Protein AF-A0A9W7ZCJ8-F1 (afdb_monomer_lite)

Foldseek 3Di:
DDDPDDVVVVVVVPPPDPDPPDDDDDQDDPPDDAFPDPLAPPDLLVCLQPPVLLSLVSLVCVVCVPPDPADNVVSVVQDDDCCDCPGRNVVSNVVLLVVLLVVCVVPDDPVVSCVQQPPDPSSNSRSSSSVSSVVRRVVRD

Secondary structure (DSSP, 8-state):
-PPPP-HHHHHHHHS--S-TT-----SS-TT------TTS-S-HHHHHHH-HHHHHHHHHHHH-TTT-S--HHHHHT--S-TT-TTSHHHHHHHHHHHHHHHHHHHHS-HHHHHHHHTS-HHHHHHHHHHHHHHHHHTTT-

Radius of gyration: 17.78 Å; chains: 1; bounding box: 38×46×53 Å

Sequence (141 aa):
MSLPINPELIKLAIQPSAYHEDIHFAACQQSQMLPTNPELPADLFTACLTTPVKAAVRSWVHRNPHVSKVTLDMCDKIPGNLHERNTPLGELNWIVTTICDTIAWCLLPRELFCKLFRQDAMVATLYRNYLLADRVMRHYG

pLDDT: mean 86.49, std 12.82, range [40.69, 97.81]

Structure (mmCIF, N/CA/C/O backbone):
data_AF-A0A9W7ZCJ8-F1
#
_entry.id   AF-A0A9W7ZCJ8-F1
#
loop_
_atom_site.group_PDB
_atom_site.id
_atom_site.type_symbol
_atom_site.label_atom_id
_atom_site.label_alt_id
_atom_site.label_comp_id
_atom_site.label_asym_id
_atom_site.label_entity_id
_atom_site.label_seq_id
_atom_site.pdbx_PDB_ins_code
_atom_site.Cartn_x
_atom_site.Cartn_y
_atom_site.Cartn_z
_atom_site.occupancy
_atom_site.B_iso_or_equiv
_atom_site.auth_seq_id
_atom_site.auth_comp_id
_atom_site.auth_asym_id
_atom_site.auth_atom_id
_atom_site.pdbx_PDB_model_num
ATOM 1 N N . MET A 1 1 ? -14.480 -30.494 3.290 1.00 40.69 1 MET A N 1
ATOM 2 C CA . MET A 1 1 ? -14.805 -30.741 4.710 1.00 40.69 1 MET A CA 1
ATOM 3 C C . MET A 1 1 ? -14.403 -29.483 5.466 1.00 40.69 1 MET A C 1
ATOM 5 O O . MET A 1 1 ? -13.223 -29.283 5.708 1.00 40.69 1 MET A O 1
ATOM 9 N N . SER A 1 2 ? -15.336 -28.547 5.654 1.00 49.50 2 SER A N 1
ATOM 10 C CA . SER A 1 2 ? -15.071 -27.265 6.319 1.00 49.50 2 SER A CA 1
ATOM 11 C C . SER A 1 2 ? -14.755 -27.528 7.787 1.00 49.50 2 SER A C 1
ATOM 13 O O . SER A 1 2 ? -15.585 -28.109 8.488 1.00 49.50 2 SER A O 1
ATOM 15 N N . LEU A 1 3 ? -13.562 -27.143 8.240 1.00 52.22 3 LEU A N 1
ATOM 16 C CA . LEU A 1 3 ? -13.236 -27.185 9.662 1.00 52.22 3 LEU A CA 1
ATOM 17 C C . LEU A 1 3 ? -14.267 -26.327 10.414 1.00 52.22 3 LEU A C 1
ATOM 19 O O . LEU A 1 3 ? -14.520 -25.194 9.994 1.00 52.22 3 LEU A O 1
ATOM 23 N N . PRO A 1 4 ? -14.911 -26.858 11.466 1.00 67.06 4 PRO A N 1
ATOM 24 C CA . PRO A 1 4 ? -15.893 -26.099 12.221 1.00 67.06 4 PRO A CA 1
ATOM 25 C C . PRO A 1 4 ? -15.207 -24.885 12.855 1.00 67.06 4 PRO A C 1
ATOM 27 O O . PRO A 1 4 ? -14.132 -25.003 13.444 1.00 67.06 4 PRO A O 1
ATOM 30 N N . ILE A 1 5 ? -15.829 -23.714 12.704 1.00 68.44 5 ILE A N 1
ATOM 31 C CA . ILE A 1 5 ? -15.383 -22.466 13.329 1.00 68.44 5 ILE A CA 1
ATOM 32 C C . ILE A 1 5 ? -15.265 -22.719 14.835 1.00 68.44 5 ILE A C 1
ATOM 34 O O . ILE A 1 5 ? -16.233 -23.148 15.463 1.00 68.44 5 ILE A O 1
ATOM 38 N N . ASN A 1 6 ? -14.075 -22.492 15.402 1.00 77.00 6 ASN A N 1
ATOM 39 C CA . ASN A 1 6 ? -13.803 -22.775 16.808 1.00 77.00 6 ASN A CA 1
ATOM 40 C C . ASN A 1 6 ? -14.669 -21.863 17.706 1.00 77.00 6 ASN A C 1
ATOM 42 O O . ASN A 1 6 ? -14.464 -20.645 17.697 1.00 77.00 6 ASN A O 1
ATOM 46 N N . PRO A 1 7 ? -15.599 -22.415 18.508 1.00 73.62 7 PRO A N 1
ATOM 47 C CA . PRO A 1 7 ? -16.471 -21.630 19.382 1.00 73.62 7 PRO A CA 1
ATOM 48 C C . PRO A 1 7 ? -15.705 -20.798 20.418 1.00 73.62 7 PRO A C 1
ATOM 50 O O . PRO A 1 7 ? -16.202 -19.767 20.863 1.00 73.62 7 PRO A O 1
ATOM 53 N N . GLU A 1 8 ? -14.489 -21.209 20.782 1.00 72.25 8 GLU A N 1
ATOM 54 C CA . GLU A 1 8 ? -13.633 -20.468 21.712 1.00 72.25 8 GLU A CA 1
ATOM 55 C C . GLU A 1 8 ? -13.081 -19.178 21.089 1.00 72.25 8 GLU A C 1
ATOM 57 O O . GLU A 1 8 ? -12.965 -18.176 21.786 1.00 72.25 8 GLU A O 1
ATOM 62 N N . LEU A 1 9 ? -12.843 -19.141 19.770 1.00 65.94 9 LEU A N 1
ATOM 63 C CA . LEU A 1 9 ? -12.478 -17.898 19.073 1.00 65.94 9 LEU A CA 1
ATOM 64 C C . LEU A 1 9 ? -13.648 -16.909 19.048 1.00 65.94 9 LEU A C 1
ATOM 66 O O . LEU A 1 9 ? -13.446 -15.708 19.201 1.00 65.94 9 LEU A O 1
ATOM 70 N N . ILE A 1 10 ? -14.876 -17.415 18.903 1.00 65.69 10 ILE A N 1
ATOM 71 C CA . ILE A 1 10 ? -16.094 -16.597 18.961 1.00 65.69 10 ILE A CA 1
ATOM 72 C C . ILE A 1 10 ? -16.270 -16.021 20.371 1.00 65.69 10 ILE A C 1
ATOM 74 O O . ILE A 1 10 ? -16.539 -14.835 20.521 1.00 65.69 10 ILE A O 1
ATOM 78 N N . LYS A 1 11 ? -16.066 -16.830 21.416 1.00 63.47 11 LYS A N 1
ATOM 79 C CA . LYS A 1 11 ? -16.116 -16.350 22.805 1.00 63.47 11 LYS A CA 1
ATOM 80 C C . LYS A 1 11 ? -15.029 -15.323 23.102 1.00 63.47 11 LYS A C 1
ATOM 82 O O . LYS A 1 11 ? -15.326 -14.344 23.774 1.00 63.47 11 LYS A O 1
ATOM 87 N N . LEU A 1 12 ? -13.815 -15.514 22.584 1.00 62.31 12 LEU A N 1
ATOM 88 C CA . LEU A 1 12 ? -12.727 -14.547 22.730 1.00 62.31 12 LEU A CA 1
ATOM 89 C C . LEU A 1 12 ? -13.068 -13.211 22.048 1.00 62.31 12 LEU A C 1
ATOM 91 O O . LEU A 1 12 ? -12.829 -12.158 22.623 1.00 62.31 12 LEU A O 1
ATOM 95 N N . ALA A 1 13 ? -13.687 -13.250 20.862 1.00 59.59 13 ALA A N 1
ATOM 96 C CA . ALA A 1 13 ? -14.111 -12.056 20.127 1.00 59.59 13 ALA A CA 1
ATOM 97 C C . ALA A 1 13 ? -15.309 -11.321 20.763 1.00 59.59 13 ALA A C 1
ATOM 99 O O . ALA A 1 13 ? -15.491 -10.130 20.524 1.00 59.59 13 ALA A O 1
ATOM 100 N N . ILE A 1 14 ? -16.142 -12.027 21.539 1.00 59.97 14 ILE A N 1
ATOM 101 C CA . ILE A 1 14 ? -17.343 -11.480 22.198 1.00 59.97 14 ILE A CA 1
ATOM 102 C C . ILE A 1 14 ? -17.066 -11.102 23.663 1.00 59.97 14 ILE A C 1
ATOM 104 O O . ILE A 1 14 ? -17.870 -10.401 24.281 1.00 59.97 14 ILE A O 1
ATOM 108 N N . GLN A 1 15 ? -15.940 -11.529 24.244 1.00 59.22 15 GLN A N 1
ATOM 109 C CA . GLN A 1 15 ? -15.566 -11.093 25.584 1.00 59.22 15 GLN A CA 1
ATOM 110 C C . GLN A 1 15 ? -15.373 -9.570 25.586 1.00 59.22 15 GLN A C 1
ATOM 112 O O . GLN A 1 15 ? -14.598 -9.057 24.779 1.00 59.22 15 GLN A O 1
ATOM 117 N N . PRO A 1 16 ? -16.051 -8.831 26.483 1.00 53.44 16 PRO A N 1
ATOM 118 C CA . PRO A 1 16 ? -15.803 -7.409 26.647 1.00 53.44 16 PRO A CA 1
ATOM 119 C C . PRO A 1 16 ? -14.404 -7.267 27.247 1.00 53.44 16 PRO A C 1
ATOM 121 O O . PRO A 1 16 ? -14.220 -7.387 28.460 1.00 53.44 16 PRO A O 1
ATOM 124 N N . SER A 1 17 ? -13.390 -7.109 26.395 1.00 54.84 17 SER A N 1
ATOM 125 C CA . SER A 1 17 ? -12.024 -6.959 26.864 1.00 54.84 17 SER A CA 1
ATOM 126 C C . SER A 1 17 ? -11.906 -5.594 27.538 1.00 54.84 17 SER A C 1
ATOM 128 O O . SER A 1 17 ? -12.196 -4.541 26.971 1.00 54.84 17 SER A O 1
ATOM 130 N N . ALA A 1 18 ? -11.472 -5.606 28.794 1.00 53.09 18 ALA A N 1
ATOM 131 C CA . ALA A 1 18 ? -11.176 -4.411 29.579 1.00 53.09 18 ALA A CA 1
ATOM 132 C C . ALA A 1 18 ? -9.930 -3.643 29.067 1.00 53.09 18 ALA A C 1
ATOM 134 O O . ALA A 1 18 ? -9.404 -2.785 29.771 1.00 53.09 18 ALA A O 1
ATOM 135 N N . TYR A 1 19 ? -9.461 -3.938 27.848 1.00 47.84 19 TYR A N 1
ATOM 136 C CA . TYR A 1 19 ? -8.259 -3.394 27.219 1.00 47.84 19 TYR A CA 1
ATOM 137 C C . TYR A 1 19 ? -8.507 -3.206 25.715 1.00 47.84 19 TYR A C 1
ATOM 139 O O . TYR A 1 19 ? -8.154 -4.044 24.894 1.00 47.84 19 TYR A O 1
ATOM 147 N N . HIS A 1 20 ? -9.146 -2.099 25.342 1.00 56.75 20 HIS A N 1
ATOM 148 C CA . HIS A 1 20 ? -9.436 -1.758 23.944 1.00 56.75 20 HIS A CA 1
ATOM 149 C C . HIS A 1 20 ? -8.219 -1.106 23.246 1.00 56.75 20 HIS A C 1
ATOM 151 O O . HIS A 1 20 ? -8.284 0.038 22.789 1.00 56.75 20 HIS A O 1
ATOM 157 N N . GLU A 1 21 ? -7.090 -1.817 23.175 1.00 73.50 21 GLU A N 1
ATOM 158 C CA . GLU A 1 21 ? -5.921 -1.399 22.372 1.00 73.50 21 GLU A CA 1
ATOM 159 C C . GLU A 1 21 ? -5.626 -2.317 21.176 1.00 73.50 21 GLU A C 1
ATOM 161 O O . GLU A 1 21 ? -4.713 -2.036 20.400 1.00 73.50 21 GLU A O 1
ATOM 166 N N . ASP A 1 22 ? -6.430 -3.361 20.964 1.00 85.88 22 ASP A N 1
ATOM 167 C CA . ASP A 1 22 ? -6.271 -4.256 19.819 1.00 85.88 22 ASP A CA 1
ATOM 168 C C . ASP A 1 22 ? -6.632 -3.558 18.498 1.00 85.88 22 ASP A C 1
ATOM 170 O O . ASP A 1 22 ? -7.655 -2.874 18.374 1.00 85.88 22 ASP A O 1
ATOM 174 N N . ILE A 1 23 ? -5.786 -3.751 17.483 1.00 88.44 23 ILE A N 1
ATOM 175 C CA . ILE A 1 23 ? -5.974 -3.213 16.132 1.00 88.44 23 ILE A CA 1
ATOM 176 C C . ILE A 1 23 ? -6.118 -4.382 15.166 1.00 88.44 23 ILE A C 1
ATOM 178 O O . ILE A 1 23 ? -5.194 -5.176 14.995 1.00 88.44 23 ILE A O 1
ATOM 182 N N . HIS A 1 24 ? -7.272 -4.472 14.506 1.00 91.56 24 HIS A N 1
ATOM 183 C CA . HIS A 1 24 ? -7.574 -5.537 13.554 1.00 91.56 24 HIS A CA 1
ATOM 184 C C . HIS A 1 24 ? -7.679 -4.987 12.131 1.00 91.56 24 HIS A C 1
ATOM 186 O O . HIS A 1 24 ? -8.325 -3.968 11.890 1.00 91.56 24 HIS A O 1
ATOM 192 N N . PHE A 1 25 ? -7.094 -5.714 11.182 1.00 92.44 25 PHE A N 1
ATOM 193 C CA . PHE A 1 25 ? -7.206 -5.450 9.752 1.00 92.44 25 PHE A CA 1
ATOM 194 C C . PHE A 1 25 ? -7.880 -6.653 9.089 1.00 92.44 25 PHE A C 1
ATOM 196 O O . PHE A 1 25 ? -7.415 -7.782 9.241 1.00 92.44 25 PHE A O 1
ATOM 203 N N . ALA A 1 26 ? -8.974 -6.420 8.365 1.00 92.62 26 ALA A N 1
ATOM 204 C CA . ALA A 1 26 ? -9.732 -7.464 7.681 1.00 92.62 26 ALA A CA 1
ATOM 205 C C . ALA A 1 26 ? -9.790 -7.185 6.176 1.00 92.62 26 ALA A C 1
ATOM 207 O O . ALA A 1 26 ? -9.904 -6.035 5.756 1.00 92.62 26 ALA A O 1
ATOM 208 N N . ALA A 1 27 ? -9.713 -8.250 5.380 1.00 91.19 27 ALA A N 1
ATOM 209 C CA . ALA A 1 27 ? -9.629 -8.158 3.928 1.00 91.19 27 ALA A CA 1
ATOM 210 C C . ALA A 1 27 ? -10.983 -7.856 3.264 1.00 91.19 27 ALA A C 1
ATOM 212 O O . ALA A 1 27 ? -11.049 -7.105 2.297 1.00 91.19 27 ALA A O 1
ATOM 213 N N . CYS A 1 28 ? -12.069 -8.443 3.767 1.00 88.88 28 CYS A N 1
ATOM 214 C CA . CYS A 1 28 ? -13.399 -8.316 3.179 1.00 88.88 28 CYS A CA 1
ATOM 215 C C . CYS A 1 28 ? -14.485 -8.327 4.260 1.00 88.88 28 CYS A C 1
ATOM 217 O O . CYS A 1 28 ? -14.248 -8.738 5.399 1.00 88.88 28 CYS A O 1
ATOM 219 N N . GLN A 1 29 ? -15.686 -7.864 3.908 1.00 88.06 29 GLN A N 1
ATOM 220 C CA . GLN A 1 29 ? -16.851 -7.992 4.781 1.00 88.06 29 GLN A CA 1
ATOM 221 C C . GLN A 1 29 ? -17.271 -9.461 4.928 1.00 88.06 29 GLN A C 1
ATOM 223 O O . GLN A 1 29 ? -16.909 -10.314 4.120 1.00 88.06 29 GLN A O 1
ATOM 228 N N . GLN A 1 30 ? -18.092 -9.749 5.940 1.00 88.00 30 GLN A N 1
ATOM 229 C CA . GLN A 1 30 ? -18.543 -11.106 6.266 1.00 88.00 30 GLN A CA 1
ATOM 230 C C . GLN A 1 30 ? -19.201 -11.850 5.087 1.00 88.00 30 GLN A C 1
ATOM 232 O O . GLN A 1 30 ? -19.079 -13.067 4.992 1.00 88.00 30 GLN A O 1
ATOM 237 N N . SER A 1 31 ? -19.913 -11.139 4.212 1.00 88.25 31 SER A N 1
ATOM 238 C CA . SER A 1 31 ? -20.613 -11.708 3.052 1.00 88.25 31 SER A CA 1
ATOM 239 C C . SER A 1 31 ? -19.820 -11.631 1.743 1.00 88.25 31 SER A C 1
ATOM 241 O O . SER A 1 31 ? -20.320 -12.075 0.710 1.00 88.25 31 SER A O 1
ATOM 243 N N . GLN A 1 32 ? -18.617 -11.055 1.761 1.00 87.19 32 GLN A N 1
ATOM 244 C CA . GLN A 1 32 ? -17.775 -10.896 0.579 1.00 87.19 32 GLN A CA 1
ATOM 245 C C . GLN A 1 32 ? -16.767 -12.038 0.456 1.00 87.19 32 GLN A C 1
ATOM 247 O O . GLN A 1 32 ? -16.343 -12.634 1.445 1.00 87.19 32 GLN A O 1
ATOM 252 N N . MET A 1 33 ? -16.364 -12.312 -0.782 1.00 86.19 33 MET A N 1
ATOM 253 C CA . MET A 1 33 ? -15.342 -13.299 -1.109 1.00 86.19 33 MET A CA 1
ATOM 254 C C . MET A 1 33 ? -14.129 -12.598 -1.706 1.00 86.19 33 MET A C 1
ATOM 256 O O . MET A 1 33 ? -14.265 -11.631 -2.451 1.00 86.19 33 MET A O 1
ATOM 260 N N . LEU A 1 34 ? -12.940 -13.111 -1.400 1.00 86.69 34 LEU A N 1
ATOM 261 C CA . LEU A 1 34 ? -11.712 -12.625 -2.018 1.00 86.69 34 LEU A CA 1
ATOM 262 C C . LEU A 1 34 ? -11.714 -12.886 -3.532 1.00 86.69 34 LEU A C 1
ATOM 264 O O . LEU A 1 34 ? -12.291 -13.879 -3.988 1.00 86.69 34 LEU A O 1
ATOM 268 N N . PRO A 1 35 ? -11.039 -12.030 -4.316 1.00 85.94 35 PRO A N 1
ATOM 269 C CA . PRO A 1 35 ? -10.969 -12.214 -5.753 1.00 85.94 35 PRO A CA 1
ATOM 270 C C . PRO A 1 35 ? -10.181 -13.471 -6.120 1.00 85.94 35 PRO A C 1
ATOM 272 O O . PRO A 1 35 ? -9.119 -13.744 -5.570 1.00 85.94 35 PRO A O 1
ATOM 275 N N . THR A 1 36 ? -10.694 -14.217 -7.098 1.00 85.06 36 THR A N 1
ATOM 276 C CA . THR A 1 36 ? -10.135 -15.500 -7.558 1.00 85.06 36 THR A CA 1
ATOM 277 C C . THR A 1 36 ? -9.448 -15.411 -8.924 1.00 85.06 36 THR A C 1
ATOM 279 O O . THR A 1 36 ? -9.112 -16.432 -9.521 1.00 85.06 36 THR A O 1
ATOM 282 N N . ASN A 1 37 ? -9.243 -14.197 -9.445 1.00 83.88 37 ASN A N 1
ATOM 283 C CA . ASN A 1 37 ? -8.599 -13.980 -10.739 1.00 83.88 37 ASN A CA 1
ATOM 284 C C . ASN A 1 37 ? -7.121 -14.434 -10.692 1.00 83.88 37 ASN A C 1
ATOM 286 O O . ASN A 1 37 ? -6.371 -13.904 -9.870 1.00 83.88 37 ASN A O 1
ATOM 290 N N . PRO A 1 38 ? -6.671 -15.341 -11.585 1.00 83.69 38 PRO A N 1
ATOM 291 C CA . PRO A 1 38 ? -5.293 -15.844 -11.601 1.00 83.69 38 PRO A CA 1
ATOM 292 C C . PRO A 1 38 ? -4.232 -14.781 -11.927 1.00 83.69 38 PRO A C 1
ATOM 294 O O . PRO A 1 38 ? -3.051 -14.996 -11.666 1.00 83.69 38 PRO A O 1
ATOM 297 N N . GLU A 1 39 ? -4.614 -13.637 -12.501 1.00 79.44 39 GLU A N 1
ATOM 298 C CA . GLU A 1 39 ? -3.684 -12.531 -12.764 1.00 79.44 39 GLU A CA 1
ATOM 299 C C . GLU A 1 39 ? -3.352 -11.715 -11.503 1.00 79.44 39 GLU A C 1
ATOM 301 O O . GLU A 1 39 ? -2.367 -10.961 -11.475 1.00 79.44 39 GLU A O 1
ATOM 306 N N . LEU A 1 40 ? -4.143 -11.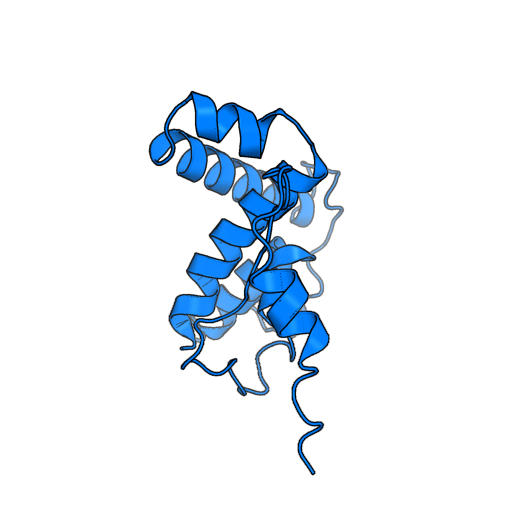874 -10.443 1.00 82.44 40 LEU A N 1
ATOM 307 C CA . LEU A 1 40 ? -3.910 -11.265 -9.141 1.00 82.44 40 LEU A CA 1
ATOM 308 C C . LEU A 1 40 ? -3.105 -12.213 -8.243 1.00 82.44 40 LEU A C 1
ATOM 310 O O . LEU A 1 40 ? -3.155 -13.431 -8.412 1.00 82.44 40 LEU A O 1
ATOM 314 N N . PRO A 1 41 ? -2.352 -11.680 -7.268 1.00 80.88 41 PRO A N 1
ATOM 315 C CA . PRO A 1 41 ? -1.778 -12.519 -6.224 1.00 80.88 41 PRO A CA 1
ATOM 316 C C . PRO A 1 41 ? -2.885 -13.258 -5.457 1.00 80.88 41 PRO A C 1
ATOM 318 O O . PRO A 1 41 ? -3.954 -12.698 -5.215 1.00 80.88 41 PRO A O 1
ATOM 321 N N . ALA A 1 42 ? -2.593 -14.491 -5.031 1.00 76.19 42 ALA A N 1
ATOM 322 C CA . ALA A 1 42 ? -3.536 -15.343 -4.299 1.00 76.19 42 ALA A CA 1
ATOM 323 C C . ALA A 1 42 ? -4.057 -14.699 -3.000 1.00 76.19 42 ALA A C 1
ATOM 325 O O . ALA A 1 42 ? -5.181 -14.968 -2.589 1.00 76.19 42 ALA A O 1
ATOM 326 N N . ASP A 1 43 ? -3.258 -13.823 -2.384 1.00 86.44 43 ASP A N 1
ATOM 327 C CA . ASP A 1 43 ? -3.680 -12.966 -1.280 1.00 86.44 43 ASP A CA 1
ATOM 328 C C . ASP A 1 43 ? -3.365 -11.496 -1.597 1.00 86.44 43 ASP A C 1
ATOM 330 O O . ASP A 1 43 ? -2.289 -10.966 -1.303 1.00 86.44 43 ASP A O 1
ATOM 334 N N . LEU A 1 44 ? -4.326 -10.837 -2.247 1.00 91.25 44 LEU A N 1
ATOM 335 C CA . LEU A 1 44 ? -4.236 -9.427 -2.620 1.00 91.25 44 LEU A CA 1
ATOM 336 C C . LEU A 1 44 ? -4.165 -8.495 -1.407 1.00 91.25 44 LEU A C 1
ATOM 338 O O . LEU A 1 44 ? -3.490 -7.464 -1.473 1.00 91.25 44 LEU A O 1
ATOM 342 N N . PHE A 1 45 ? -4.830 -8.848 -0.308 1.00 94.50 45 PHE A N 1
ATOM 343 C CA . PHE A 1 45 ? -4.843 -8.028 0.897 1.00 94.50 45 PHE A CA 1
ATOM 344 C C . PHE A 1 45 ? -3.464 -8.009 1.548 1.00 94.50 45 PHE A C 1
ATOM 346 O O . PHE A 1 45 ? -2.875 -6.940 1.727 1.00 94.50 45 PHE A O 1
ATOM 353 N N . THR A 1 46 ? -2.891 -9.188 1.791 1.00 94.00 46 THR A N 1
ATOM 354 C CA . THR A 1 46 ? -1.533 -9.310 2.327 1.00 94.00 46 THR A CA 1
ATOM 355 C C . THR A 1 46 ? -0.509 -8.687 1.383 1.00 94.00 46 THR A C 1
ATOM 357 O O . THR A 1 46 ? 0.407 -8.004 1.847 1.00 94.00 46 THR A O 1
ATOM 360 N N . ALA A 1 47 ? -0.677 -8.821 0.061 1.00 93.88 47 ALA A N 1
ATOM 361 C CA . ALA A 1 47 ? 0.194 -8.159 -0.910 1.00 93.88 47 ALA A CA 1
ATOM 362 C C . ALA A 1 47 ? 0.153 -6.624 -0.789 1.00 93.88 47 ALA A C 1
ATOM 364 O O . ALA A 1 47 ? 1.205 -5.984 -0.850 1.00 93.88 47 ALA A O 1
ATOM 365 N N . CYS A 1 48 ? -1.024 -6.026 -0.567 1.00 95.62 48 CYS A N 1
ATOM 366 C CA . CYS A 1 48 ? -1.149 -4.586 -0.324 1.00 95.62 48 CYS A CA 1
ATOM 367 C C . CYS A 1 48 ? -0.492 -4.169 0.999 1.00 95.62 48 CYS A C 1
ATOM 369 O O . CYS A 1 48 ? 0.179 -3.140 1.035 1.00 95.62 48 CYS A O 1
ATOM 371 N N . LEU A 1 49 ? -0.637 -4.971 2.060 1.00 96.12 49 LEU A N 1
ATOM 372 C CA . LEU A 1 49 ? -0.071 -4.675 3.381 1.00 96.12 49 LEU A CA 1
ATOM 373 C C . LEU A 1 49 ? 1.453 -4.820 3.450 1.00 96.12 49 LEU A C 1
ATOM 375 O O . LEU A 1 49 ? 2.099 -4.078 4.186 1.00 96.12 49 LEU A O 1
ATOM 379 N N . THR A 1 50 ? 2.030 -5.753 2.696 1.00 94.62 50 THR A N 1
ATOM 380 C CA . THR A 1 50 ? 3.461 -6.102 2.787 1.00 94.62 50 THR A CA 1
ATOM 381 C C . THR A 1 50 ? 4.292 -5.577 1.620 1.00 94.62 50 THR A C 1
ATOM 383 O O . THR A 1 50 ? 5.481 -5.307 1.778 1.00 94.62 50 THR A O 1
ATOM 386 N N . THR A 1 51 ? 3.679 -5.381 0.449 1.00 93.81 51 THR A N 1
ATOM 387 C CA . THR A 1 51 ? 4.350 -4.924 -0.780 1.00 93.81 51 THR A CA 1
ATOM 388 C C . THR A 1 51 ? 3.535 -3.848 -1.517 1.00 93.81 51 THR A C 1
ATOM 390 O O . THR A 1 51 ? 3.225 -3.999 -2.704 1.00 93.81 51 THR A O 1
ATOM 393 N N . PRO A 1 52 ? 3.193 -2.727 -0.852 1.00 94.81 52 PRO A N 1
ATOM 394 C CA . PRO A 1 52 ? 2.214 -1.753 -1.343 1.00 94.81 52 PRO A CA 1
ATOM 395 C C . PRO A 1 52 ? 2.553 -1.195 -2.730 1.00 94.81 52 PRO A C 1
ATOM 397 O O . PRO A 1 52 ? 1.689 -1.130 -3.599 1.00 94.81 52 PRO A O 1
ATOM 400 N N . VAL A 1 53 ? 3.819 -0.854 -2.992 1.00 94.31 53 VAL A N 1
ATOM 401 C CA . VAL A 1 53 ? 4.236 -0.304 -4.295 1.00 94.31 53 VAL A CA 1
ATOM 402 C C . VAL A 1 53 ? 3.982 -1.297 -5.430 1.00 94.31 53 VAL A C 1
ATOM 404 O O . VAL A 1 53 ? 3.375 -0.939 -6.439 1.00 94.31 53 VAL A O 1
ATOM 407 N N . LYS A 1 54 ? 4.390 -2.559 -5.255 1.00 92.12 54 LYS A N 1
ATOM 408 C CA . LYS A 1 54 ? 4.186 -3.603 -6.267 1.00 92.12 54 LYS A CA 1
ATOM 409 C C . LYS A 1 54 ? 2.701 -3.869 -6.484 1.00 92.12 54 LYS A C 1
ATOM 411 O O . LYS A 1 54 ? 2.254 -3.891 -7.628 1.00 92.12 54 LYS A O 1
ATOM 416 N N . ALA A 1 55 ? 1.929 -3.996 -5.404 1.00 92.81 55 ALA A N 1
ATOM 417 C CA . ALA A 1 55 ? 0.485 -4.203 -5.477 1.00 92.81 55 ALA A CA 1
ATOM 418 C C . ALA A 1 55 ? -0.229 -3.048 -6.206 1.00 92.81 55 ALA A C 1
ATOM 420 O O . ALA A 1 55 ? -1.075 -3.289 -7.071 1.00 92.81 55 ALA A O 1
ATOM 421 N N . ALA A 1 56 ? 0.151 -1.798 -5.919 1.00 93.19 56 ALA A N 1
ATOM 422 C CA . ALA A 1 56 ? -0.403 -0.609 -6.561 1.00 93.19 56 ALA A CA 1
ATOM 423 C C . ALA A 1 56 ? -0.109 -0.575 -8.067 1.00 93.19 56 ALA A C 1
ATOM 425 O O . ALA A 1 56 ? -1.032 -0.424 -8.871 1.00 93.19 56 ALA A O 1
ATOM 426 N N . VAL A 1 57 ? 1.161 -0.752 -8.452 1.00 92.06 57 VAL A N 1
ATOM 427 C CA . VAL A 1 57 ? 1.587 -0.733 -9.860 1.00 92.06 57 VAL A CA 1
ATOM 428 C C . VAL A 1 57 ? 0.951 -1.890 -10.626 1.00 92.06 57 VAL A C 1
ATOM 430 O O . VAL A 1 57 ? 0.369 -1.666 -11.686 1.00 92.06 57 VAL A O 1
ATOM 433 N N . ARG A 1 58 ? 0.973 -3.107 -10.069 1.00 90.62 58 ARG A N 1
ATOM 434 C CA . ARG A 1 58 ? 0.358 -4.290 -10.687 1.00 90.62 58 ARG A CA 1
ATOM 435 C C . ARG A 1 58 ? -1.142 -4.096 -10.908 1.00 90.62 58 ARG A C 1
ATOM 437 O O . ARG A 1 58 ? -1.634 -4.338 -12.006 1.00 90.62 58 ARG A O 1
ATOM 444 N N . SER A 1 59 ? -1.861 -3.603 -9.896 1.00 90.88 59 SER A N 1
ATOM 445 C CA . SER A 1 59 ? -3.296 -3.303 -9.995 1.00 90.88 59 SER A CA 1
ATOM 446 C C . SER A 1 59 ? -3.587 -2.210 -11.029 1.00 90.88 59 SER A C 1
ATOM 448 O O . SER A 1 59 ? -4.591 -2.260 -11.738 1.00 90.88 59 SER A O 1
ATOM 450 N N . TRP A 1 60 ? -2.712 -1.210 -11.159 1.00 90.94 60 TRP A N 1
ATOM 451 C CA . TRP A 1 60 ? -2.850 -0.193 -12.197 1.00 90.94 60 TRP A CA 1
ATOM 452 C C . TRP A 1 60 ? -2.630 -0.766 -13.602 1.00 90.94 60 TRP A C 1
ATOM 454 O O . TRP A 1 60 ? -3.472 -0.527 -14.463 1.00 90.94 60 TRP A O 1
ATOM 464 N N . VAL A 1 61 ? -1.572 -1.555 -13.822 1.00 90.38 61 VAL A N 1
ATOM 465 C CA . VAL A 1 61 ? -1.271 -2.184 -15.122 1.00 90.38 61 VAL A CA 1
ATOM 466 C C . VAL A 1 61 ? -2.390 -3.132 -15.548 1.00 90.38 61 VAL A C 1
ATOM 468 O O . VAL A 1 61 ? -2.897 -3.005 -16.658 1.00 90.38 61 VAL A O 1
ATOM 471 N N . HIS A 1 62 ? -2.848 -4.009 -14.649 1.00 88.25 62 HIS A N 1
ATOM 472 C CA . HIS A 1 62 ? -3.955 -4.931 -14.922 1.00 88.25 62 HIS A CA 1
ATOM 473 C C . HIS A 1 62 ? -5.238 -4.195 -15.351 1.00 88.25 62 HIS A C 1
ATOM 475 O O . HIS A 1 62 ? -5.929 -4.626 -16.268 1.00 88.25 62 HIS A O 1
ATOM 481 N N . ARG A 1 63 ? -5.536 -3.039 -14.741 1.00 88.00 63 ARG A N 1
ATOM 482 C CA . ARG A 1 63 ? -6.716 -2.226 -15.089 1.00 88.00 63 ARG A CA 1
ATOM 483 C C . ARG A 1 63 ? -6.550 -1.373 -16.348 1.00 88.00 63 ARG A C 1
ATOM 485 O O . ARG A 1 63 ? -7.551 -0.901 -16.876 1.00 88.00 63 ARG A O 1
ATOM 492 N N . ASN A 1 64 ? -5.324 -1.133 -16.814 1.00 88.06 64 ASN A N 1
ATOM 493 C CA . ASN A 1 64 ? -5.039 -0.221 -17.929 1.00 88.06 64 ASN A CA 1
ATOM 494 C C . ASN A 1 64 ? -4.228 -0.911 -19.045 1.00 88.06 64 ASN A C 1
ATOM 496 O O . ASN A 1 64 ? -3.172 -0.399 -19.437 1.00 88.06 64 ASN A O 1
ATOM 500 N N . PRO A 1 65 ? -4.720 -2.032 -19.615 1.00 80.88 65 PRO A N 1
ATOM 501 C CA . PRO A 1 65 ? -3.944 -2.871 -20.534 1.00 80.88 65 PRO A CA 1
ATOM 502 C C . PRO A 1 65 ? -3.535 -2.150 -21.829 1.00 80.88 65 PRO A C 1
ATOM 504 O O . PRO A 1 65 ? -2.534 -2.498 -22.445 1.00 80.88 65 PRO A O 1
ATOM 507 N N . HIS A 1 66 ? -4.284 -1.124 -22.244 1.00 74.44 66 HIS A N 1
ATOM 508 C CA . HIS A 1 66 ? -4.032 -0.378 -23.484 1.00 74.44 66 HIS A CA 1
ATOM 509 C C . HIS A 1 66 ? -3.043 0.784 -23.323 1.00 74.44 66 HIS A C 1
ATOM 511 O O . HIS A 1 66 ? -2.554 1.317 -24.317 1.00 74.44 66 HIS A O 1
ATOM 517 N N . VAL A 1 67 ? -2.756 1.195 -22.084 1.00 67.19 67 VAL A N 1
ATOM 518 C CA . VAL A 1 67 ? -1.886 2.345 -21.787 1.00 67.19 67 VAL A CA 1
ATOM 519 C C . VAL A 1 67 ? -0.451 1.887 -21.523 1.00 67.19 67 VAL A C 1
ATOM 521 O O . VAL A 1 67 ? 0.503 2.622 -21.778 1.00 67.19 67 VAL A O 1
ATOM 524 N N . SER A 1 68 ? -0.269 0.660 -21.035 1.00 62.06 68 SER A N 1
ATOM 525 C CA . SER A 1 68 ? 1.030 0.178 -20.596 1.00 62.06 68 SER A CA 1
ATOM 526 C C . SER A 1 68 ? 1.723 -0.677 -21.657 1.00 62.06 68 SER A C 1
ATOM 528 O O . SER A 1 68 ? 1.359 -1.825 -21.883 1.00 62.06 68 SER A O 1
ATOM 530 N N . LYS A 1 69 ? 2.860 -0.206 -22.181 1.00 79.00 69 LYS A N 1
ATOM 531 C CA . LYS A 1 69 ? 3.904 -1.099 -22.736 1.00 79.00 69 LYS A CA 1
ATOM 532 C C . LYS A 1 69 ? 4.609 -1.928 -21.638 1.00 79.00 69 LYS A C 1
ATOM 534 O O . LYS A 1 69 ? 5.680 -2.477 -21.868 1.00 79.00 69 LYS A O 1
ATOM 539 N N . VAL A 1 70 ? 4.044 -1.951 -20.430 1.00 83.38 70 VAL A N 1
ATOM 540 C CA . VAL A 1 70 ? 4.580 -2.569 -19.218 1.00 83.38 70 VAL A CA 1
ATOM 541 C C . VAL A 1 70 ? 3.796 -3.849 -18.970 1.00 83.38 70 VAL A C 1
ATOM 543 O O . VAL A 1 70 ? 2.570 -3.815 -18.913 1.00 83.38 70 VAL A O 1
ATOM 546 N N . THR A 1 71 ? 4.492 -4.974 -18.839 1.00 85.88 71 THR A N 1
ATOM 547 C CA . THR A 1 71 ? 3.878 -6.264 -18.502 1.00 85.88 71 THR A CA 1
ATOM 548 C C . THR A 1 71 ? 3.795 -6.444 -16.985 1.00 85.88 71 THR A C 1
ATOM 550 O O . THR A 1 71 ? 4.514 -5.788 -16.231 1.00 85.88 71 THR A O 1
ATOM 553 N N . LEU A 1 72 ? 2.954 -7.373 -16.517 1.00 83.38 72 LEU A N 1
ATOM 554 C CA . LEU A 1 72 ? 2.857 -7.695 -15.086 1.00 83.38 72 LEU A CA 1
ATOM 555 C C . LEU A 1 72 ? 4.195 -8.185 -14.496 1.00 83.38 72 LEU A C 1
ATOM 557 O O . LEU A 1 72 ? 4.493 -7.874 -13.349 1.00 83.38 72 LEU A O 1
ATOM 561 N N . ASP A 1 73 ? 5.021 -8.882 -15.284 1.00 85.12 73 ASP A N 1
ATOM 562 C CA . ASP A 1 73 ? 6.365 -9.335 -14.878 1.00 85.12 73 ASP A CA 1
ATOM 563 C C . ASP A 1 73 ? 7.344 -8.162 -14.678 1.00 85.12 73 ASP A C 1
ATOM 565 O O . ASP A 1 73 ? 8.189 -8.184 -13.784 1.00 85.12 73 ASP A O 1
ATOM 569 N N . MET A 1 74 ? 7.199 -7.081 -15.453 1.00 88.00 74 MET A N 1
ATOM 570 C CA . MET A 1 74 ? 8.002 -5.869 -15.255 1.00 88.00 74 MET A CA 1
ATOM 571 C C . MET A 1 74 ? 7.671 -5.169 -13.930 1.00 88.00 74 MET A C 1
ATOM 573 O O . MET A 1 74 ? 8.556 -4.550 -13.340 1.00 88.00 74 MET A O 1
ATOM 577 N N . CYS A 1 75 ? 6.435 -5.289 -13.427 1.00 86.75 75 CYS A N 1
ATOM 578 C CA . CYS A 1 75 ? 6.045 -4.733 -12.126 1.00 86.75 75 CYS A CA 1
ATOM 579 C C . CYS A 1 75 ? 6.813 -5.373 -10.960 1.00 86.75 75 CYS A C 1
ATOM 581 O O . CYS A 1 75 ? 7.043 -4.722 -9.941 1.00 86.75 75 CYS A O 1
ATOM 583 N N . ASP A 1 76 ? 7.244 -6.625 -11.112 1.00 84.06 76 ASP A N 1
ATOM 584 C CA . ASP A 1 76 ? 8.003 -7.336 -10.084 1.00 84.06 76 ASP A CA 1
ATOM 585 C C . ASP A 1 76 ? 9.497 -6.971 -10.092 1.00 84.06 76 ASP A C 1
ATOM 587 O O . ASP A 1 76 ? 10.183 -7.178 -9.084 1.00 84.06 76 ASP A O 1
ATOM 591 N N . LYS A 1 77 ? 9.971 -6.367 -11.192 1.00 89.75 77 LYS A N 1
ATOM 592 C CA . LYS A 1 77 ? 11.378 -6.061 -11.502 1.00 89.75 77 LYS A CA 1
ATOM 593 C C . LYS A 1 77 ? 11.685 -4.557 -11.537 1.00 89.75 77 LYS A C 1
ATOM 595 O O . LYS A 1 77 ? 12.598 -4.128 -12.241 1.00 89.75 77 LYS A O 1
ATOM 600 N N . ILE A 1 78 ? 10.936 -3.743 -10.790 1.00 91.75 78 ILE A N 1
ATOM 601 C CA . ILE A 1 78 ? 11.215 -2.304 -10.669 1.00 91.75 78 ILE A CA 1
ATOM 602 C C . ILE A 1 78 ? 12.614 -2.125 -10.047 1.00 91.75 78 ILE A C 1
ATOM 604 O O . ILE A 1 78 ? 12.849 -2.634 -8.948 1.00 91.75 78 ILE A O 1
ATOM 608 N N . PRO A 1 79 ? 13.547 -1.426 -10.718 1.00 94.38 79 PRO A N 1
ATOM 609 C CA . PRO A 1 79 ? 14.909 -1.279 -10.229 1.00 94.38 79 PRO A CA 1
ATOM 610 C C . PRO A 1 79 ? 14.970 -0.347 -9.015 1.00 94.38 79 PRO A C 1
ATOM 612 O O . PRO A 1 79 ? 14.239 0.645 -8.934 1.00 94.38 79 PRO A O 1
ATOM 615 N N . GLY A 1 80 ? 15.902 -0.634 -8.107 1.00 94.56 80 GLY A N 1
ATOM 616 C CA . GLY A 1 80 ? 16.186 0.214 -6.954 1.00 94.56 80 GLY A CA 1
ATOM 617 C C . GLY A 1 80 ? 15.940 -0.445 -5.608 1.00 94.56 80 GLY A C 1
AT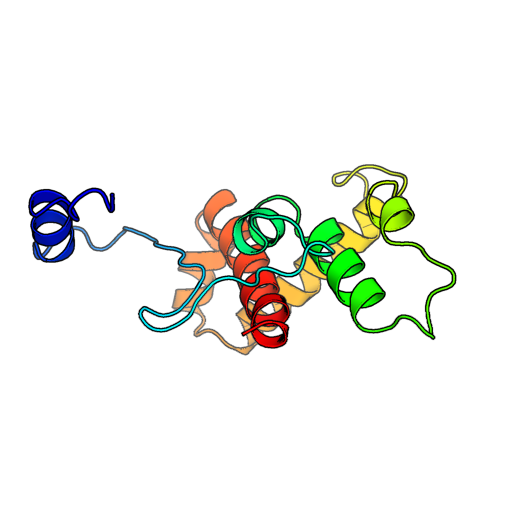OM 618 O O . GLY A 1 80 ? 15.774 -1.659 -5.499 1.00 94.56 80 GLY A O 1
ATOM 619 N N . ASN A 1 81 ? 15.903 0.396 -4.580 1.00 93.31 81 ASN A N 1
ATOM 620 C CA . ASN A 1 81 ? 15.738 0.009 -3.188 1.00 93.31 81 ASN A CA 1
ATOM 621 C C . ASN A 1 81 ? 14.667 0.896 -2.536 1.00 93.31 81 ASN A C 1
ATOM 623 O O . ASN A 1 81 ? 14.654 2.110 -2.727 1.00 93.31 81 ASN A O 1
ATOM 627 N N . LEU A 1 82 ? 13.777 0.299 -1.737 1.00 91.81 82 LEU A N 1
ATOM 628 C CA . LEU A 1 82 ? 12.689 1.003 -1.042 1.00 91.81 82 LEU A CA 1
ATOM 629 C C . LEU A 1 82 ? 13.183 2.114 -0.101 1.00 91.81 82 LEU A C 1
ATOM 631 O O . LEU A 1 82 ? 12.443 3.066 0.158 1.00 91.81 82 LEU A O 1
ATOM 635 N N . HIS A 1 83 ? 14.410 1.990 0.411 1.00 90.00 83 HIS A N 1
ATOM 636 C CA . HIS A 1 83 ? 15.025 2.961 1.316 1.00 90.00 83 HIS A CA 1
ATOM 637 C C . HIS A 1 83 ? 15.768 4.091 0.582 1.00 90.00 83 HIS A C 1
ATOM 639 O O . HIS A 1 83 ? 16.057 5.125 1.183 1.00 90.00 83 HIS A O 1
ATOM 645 N N . GLU A 1 84 ? 16.043 3.929 -0.714 1.00 94.06 84 GLU A N 1
ATOM 646 C CA . GLU A 1 84 ? 16.828 4.866 -1.520 1.00 94.06 84 GLU A CA 1
ATOM 647 C C . GLU A 1 84 ? 15.915 5.707 -2.414 1.00 94.06 84 GLU A C 1
ATOM 649 O O . GLU A 1 84 ? 15.513 5.293 -3.504 1.00 94.06 84 GLU A O 1
ATOM 654 N N . ARG A 1 85 ? 15.598 6.923 -1.954 1.00 91.62 85 ARG A N 1
ATOM 655 C CA . ARG A 1 85 ? 14.671 7.845 -2.637 1.00 91.62 85 ARG A CA 1
ATOM 656 C C . ARG A 1 85 ? 15.116 8.297 -4.029 1.00 91.62 85 ARG A C 1
ATOM 658 O O . ARG A 1 85 ? 14.307 8.873 -4.726 1.00 91.62 85 ARG A O 1
ATOM 665 N N . ASN A 1 86 ? 16.370 8.093 -4.412 1.00 94.06 86 ASN A N 1
ATOM 666 C CA . ASN A 1 86 ? 16.906 8.416 -5.738 1.00 94.06 86 ASN A CA 1
ATOM 667 C C . ASN A 1 86 ? 16.799 7.244 -6.729 1.00 94.06 86 ASN A C 1
ATOM 669 O O . ASN A 1 86 ? 17.300 7.338 -7.848 1.00 94.06 86 ASN A O 1
ATOM 673 N N . THR A 1 87 ? 16.194 6.127 -6.320 1.00 96.81 87 THR A N 1
ATOM 674 C CA . THR A 1 87 ? 15.923 4.990 -7.200 1.00 96.81 87 THR A CA 1
ATOM 675 C C . THR A 1 87 ? 14.449 4.967 -7.608 1.00 96.81 87 THR A C 1
ATOM 677 O O . THR A 1 87 ? 13.606 5.367 -6.803 1.00 96.81 87 THR A O 1
ATOM 680 N N . PRO A 1 88 ? 14.085 4.448 -8.799 1.00 94.88 88 PRO A N 1
ATOM 681 C CA . PRO A 1 88 ? 12.685 4.399 -9.234 1.00 94.88 88 PRO A CA 1
ATOM 682 C C . PRO A 1 88 ? 11.755 3.703 -8.230 1.00 94.88 88 PRO A C 1
ATOM 684 O O . PRO A 1 88 ? 10.647 4.173 -7.972 1.00 94.88 88 PRO A O 1
ATOM 687 N N . LEU A 1 89 ? 12.213 2.606 -7.613 1.00 95.62 89 LEU A N 1
ATOM 688 C CA . LEU A 1 89 ? 11.457 1.915 -6.568 1.00 95.62 89 LEU A CA 1
ATOM 689 C C . LEU A 1 89 ? 11.273 2.776 -5.304 1.00 95.62 89 LEU A C 1
ATOM 691 O O . LEU A 1 89 ? 10.174 2.821 -4.748 1.00 95.62 89 LEU A O 1
ATOM 695 N N . GLY A 1 90 ? 12.328 3.453 -4.847 1.00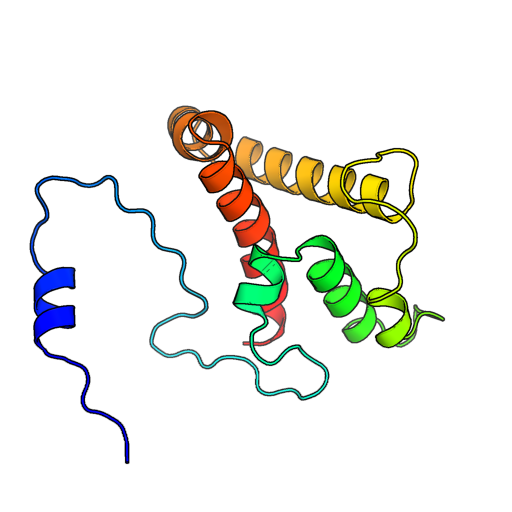 96.56 90 GLY A N 1
ATOM 696 C CA . GLY A 1 90 ? 12.271 4.308 -3.662 1.00 96.56 90 GLY A CA 1
ATOM 697 C C . GLY A 1 90 ? 11.452 5.584 -3.869 1.00 96.56 90 GLY A C 1
ATOM 698 O O . GLY A 1 90 ? 10.723 5.983 -2.959 1.00 96.56 90 GLY A O 1
ATOM 699 N N . GLU A 1 91 ? 11.492 6.188 -5.061 1.00 96.94 91 GLU A N 1
ATOM 700 C CA . GLU A 1 91 ? 10.626 7.319 -5.423 1.00 96.94 91 GLU A CA 1
ATOM 701 C C . GLU A 1 91 ? 9.149 6.927 -5.364 1.00 96.94 91 GLU A C 1
ATOM 703 O O . GLU A 1 91 ? 8.357 7.594 -4.694 1.00 96.94 91 GLU A O 1
ATOM 708 N N . LEU A 1 92 ? 8.773 5.808 -5.993 1.00 95.75 92 LEU A N 1
ATOM 709 C CA . LEU A 1 92 ? 7.397 5.308 -5.950 1.00 95.75 92 LEU A CA 1
ATOM 710 C C . LEU A 1 92 ? 6.944 5.009 -4.517 1.00 95.75 92 LEU A C 1
ATOM 712 O O . LEU A 1 92 ? 5.830 5.371 -4.136 1.00 95.75 92 LEU A O 1
ATOM 716 N N . ASN A 1 93 ? 7.809 4.396 -3.707 1.00 95.81 93 ASN A N 1
ATOM 717 C CA . ASN A 1 93 ? 7.532 4.152 -2.293 1.00 95.81 93 ASN A CA 1
ATOM 718 C C . ASN A 1 93 ? 7.264 5.455 -1.527 1.00 95.81 93 ASN A C 1
ATOM 720 O O . ASN A 1 93 ? 6.301 5.551 -0.760 1.00 95.81 93 ASN A O 1
ATOM 724 N N . TRP A 1 94 ? 8.080 6.482 -1.765 1.00 95.94 94 TRP A N 1
ATOM 725 C CA . TRP A 1 94 ? 7.924 7.779 -1.119 1.00 95.94 94 TRP A CA 1
ATOM 726 C C . TRP A 1 94 ? 6.648 8.507 -1.559 1.00 95.94 94 TRP A C 1
ATOM 728 O O . TRP A 1 94 ? 5.950 9.072 -0.713 1.00 95.94 94 TRP A O 1
ATOM 738 N N . ILE A 1 95 ? 6.295 8.436 -2.845 1.00 96.19 95 ILE A N 1
ATOM 739 C CA . ILE A 1 95 ? 5.051 9.003 -3.384 1.00 96.19 95 ILE A CA 1
ATOM 740 C C . ILE A 1 95 ? 3.834 8.324 -2.751 1.00 96.19 95 ILE A C 1
ATOM 742 O O . ILE A 1 95 ? 2.967 9.011 -2.212 1.00 96.19 95 ILE A O 1
ATOM 746 N N . VAL A 1 96 ? 3.774 6.987 -2.760 1.00 94.94 96 VAL A N 1
ATOM 747 C CA . VAL A 1 96 ? 2.647 6.233 -2.182 1.00 94.94 96 VAL A CA 1
ATOM 748 C C . VAL A 1 96 ? 2.495 6.543 -0.693 1.00 94.94 96 VAL A C 1
ATOM 750 O O . VAL A 1 96 ? 1.386 6.816 -0.234 1.00 94.94 96 VAL A O 1
ATOM 753 N N . THR A 1 97 ? 3.607 6.577 0.046 1.00 94.88 97 THR A N 1
ATOM 754 C CA . THR A 1 97 ? 3.610 6.919 1.476 1.00 94.88 97 THR A CA 1
ATOM 755 C C . THR A 1 97 ? 3.074 8.330 1.707 1.00 94.88 97 THR A C 1
ATOM 757 O O . THR A 1 97 ? 2.201 8.518 2.550 1.00 94.88 97 THR A O 1
ATOM 760 N N . THR A 1 98 ? 3.548 9.311 0.931 1.00 97.00 98 THR A N 1
ATOM 761 C CA . THR A 1 98 ? 3.117 10.714 1.035 1.00 97.00 98 THR A CA 1
ATOM 762 C C . THR A 1 98 ? 1.629 10.870 0.732 1.00 97.00 98 THR A C 1
ATOM 764 O O . THR A 1 98 ? 0.920 11.552 1.472 1.00 97.00 98 THR A O 1
ATOM 767 N N . ILE A 1 99 ? 1.129 10.208 -0.315 1.00 96.69 99 ILE A N 1
ATOM 768 C CA . ILE A 1 99 ? -0.291 10.253 -0.681 1.00 96.69 99 ILE A CA 1
ATOM 769 C C . ILE A 1 99 ? -1.150 9.645 0.433 1.00 96.69 99 ILE A C 1
ATOM 771 O O . ILE A 1 99 ? -2.126 10.267 0.845 1.00 96.69 99 ILE A O 1
ATOM 775 N N . CYS A 1 100 ? -0.781 8.475 0.962 1.00 96.38 100 CYS A N 1
ATOM 776 C CA . CYS A 1 100 ? -1.547 7.820 2.025 1.00 96.38 100 CYS A CA 1
ATOM 777 C C . CYS A 1 100 ? -1.556 8.641 3.324 1.00 96.38 100 CYS A C 1
ATOM 779 O O . CYS A 1 100 ? -2.617 8.802 3.925 1.00 96.38 100 CYS A O 1
ATOM 781 N N . ASP A 1 101 ? -0.415 9.214 3.727 1.00 96.25 101 ASP A N 1
ATOM 782 C CA . ASP A 1 101 ? -0.339 10.115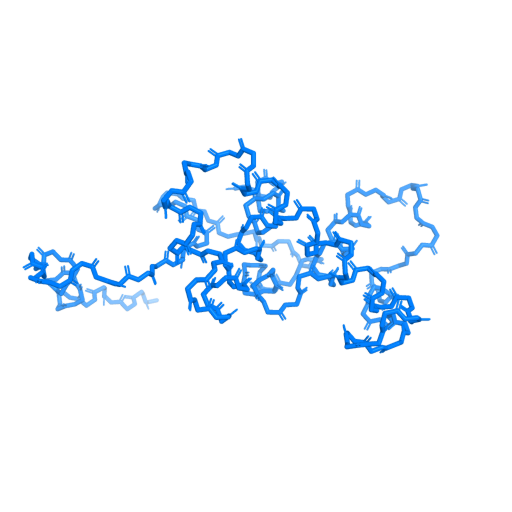 4.889 1.00 96.25 101 ASP A CA 1
ATOM 783 C C . ASP A 1 101 ? -1.204 11.369 4.686 1.00 96.25 101 ASP A C 1
ATOM 785 O O . ASP A 1 101 ? -1.894 11.798 5.610 1.00 96.25 101 ASP A O 1
ATOM 789 N N . THR A 1 102 ? -1.209 11.931 3.473 1.00 97.81 102 THR A N 1
ATOM 790 C CA . THR A 1 102 ? -2.032 13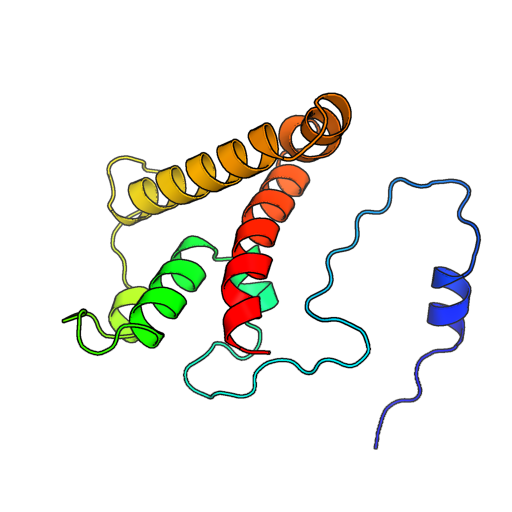.106 3.144 1.00 97.81 102 THR A CA 1
ATOM 791 C C . THR A 1 102 ? -3.520 12.775 3.214 1.00 97.81 102 THR A C 1
ATOM 793 O O . THR A 1 102 ? -4.279 13.504 3.845 1.00 97.81 102 THR A O 1
ATOM 796 N N . ILE A 1 103 ? -3.943 11.653 2.623 1.00 96.88 103 ILE A N 1
ATOM 797 C CA . ILE A 1 103 ? -5.335 11.187 2.683 1.00 96.88 103 ILE A CA 1
ATOM 798 C C . ILE A 1 103 ? -5.765 10.992 4.141 1.00 96.88 103 ILE A C 1
ATOM 800 O O . ILE A 1 103 ? -6.816 11.490 4.540 1.00 96.88 103 ILE A O 1
ATOM 804 N N . ALA A 1 104 ? -4.943 10.319 4.949 1.00 96.31 104 ALA A N 1
ATOM 805 C CA . ALA A 1 104 ? -5.225 10.099 6.363 1.00 96.31 104 ALA A CA 1
ATOM 806 C C . ALA A 1 104 ? -5.363 11.416 7.139 1.00 96.31 104 ALA A C 1
ATOM 808 O O . ALA A 1 104 ? -6.306 11.574 7.912 1.00 96.31 104 ALA A O 1
ATOM 809 N N . TRP A 1 105 ? -4.462 12.374 6.909 1.00 96.81 105 TRP A N 1
ATOM 810 C CA . TRP A 1 105 ? -4.504 13.688 7.553 1.00 96.81 105 TRP A CA 1
ATOM 811 C C . TRP A 1 105 ? -5.754 14.492 7.178 1.00 96.81 105 TRP A C 1
ATOM 813 O O . TRP A 1 105 ? -6.321 15.181 8.021 1.00 96.81 105 TRP A O 1
ATOM 823 N N . CYS A 1 106 ? -6.197 14.401 5.923 1.00 97.12 106 CYS A N 1
ATOM 824 C CA . CYS A 1 106 ? -7.379 15.116 5.448 1.00 97.12 106 CYS A CA 1
ATOM 825 C C . CYS A 1 106 ? -8.702 14.506 5.930 1.00 97.12 106 CYS A C 1
ATOM 827 O O . CYS A 1 106 ? -9.691 15.229 6.022 1.00 97.12 106 CYS A O 1
ATOM 829 N N . LEU A 1 107 ? -8.746 13.196 6.191 1.00 94.88 107 LEU A N 1
ATOM 830 C CA . LEU A 1 107 ? -9.991 12.485 6.504 1.00 94.88 107 LEU A CA 1
ATOM 831 C C . LEU A 1 107 ? -10.190 12.197 7.995 1.00 94.88 107 LEU A C 1
ATOM 833 O O . LEU A 1 107 ? -11.331 12.076 8.439 1.00 94.88 107 LEU A O 1
ATOM 837 N N . LEU A 1 108 ? -9.114 12.045 8.769 1.00 93.69 108 LEU A N 1
ATOM 838 C CA . LEU A 1 108 ? -9.202 11.629 10.168 1.00 93.69 108 LEU A CA 1
ATOM 839 C C . LEU A 1 108 ? -9.184 12.831 11.125 1.00 93.69 108 LEU A C 1
ATOM 841 O O . LEU A 1 108 ? -8.437 13.787 10.907 1.00 93.69 108 LEU A O 1
ATOM 845 N N . PRO A 1 109 ? -9.922 12.772 12.250 1.00 97.06 109 PRO A N 1
ATOM 846 C CA . PRO A 1 109 ? -9.738 13.713 13.348 1.00 97.06 109 PRO A CA 1
ATOM 847 C C . PRO A 1 109 ? -8.292 13.700 13.852 1.00 97.06 109 PRO A C 1
ATOM 849 O O . PRO A 1 109 ? -7.656 12.645 13.918 1.00 97.06 109 PRO A O 1
ATOM 852 N N . ARG A 1 110 ? -7.789 14.864 14.278 1.00 94.94 110 ARG A N 1
ATOM 853 C CA . ARG A 1 110 ? -6.387 15.053 14.689 1.00 94.94 110 ARG A CA 1
ATOM 854 C C . ARG A 1 110 ? -5.907 14.025 15.718 1.00 94.94 110 ARG A C 1
ATOM 856 O O . ARG A 1 110 ? -4.815 13.486 15.570 1.00 94.94 110 ARG A O 1
ATOM 863 N N . GLU A 1 111 ? -6.704 13.749 16.747 1.00 93.06 111 GLU A N 1
ATOM 864 C CA . GLU A 1 111 ? -6.344 12.792 17.804 1.00 93.06 111 GLU A CA 1
ATOM 865 C C . GLU A 1 111 ? -6.201 11.368 17.263 1.00 93.06 111 GLU A C 1
ATOM 867 O O . GLU A 1 111 ? -5.222 10.682 17.560 1.00 93.06 111 GLU A O 1
ATOM 872 N N . LEU A 1 112 ? -7.133 10.951 16.403 1.00 91.81 112 LEU A N 1
ATOM 873 C CA . LEU A 1 112 ? -7.110 9.631 15.787 1.00 91.81 112 LEU A CA 1
ATOM 874 C C . LEU A 1 112 ? -5.931 9.492 14.819 1.00 91.81 112 LEU A C 1
ATOM 876 O O . LEU A 1 112 ? -5.241 8.476 14.837 1.00 91.81 112 LEU A O 1
ATOM 880 N N . PHE A 1 113 ? -5.644 10.527 14.026 1.00 94.81 113 PHE A N 1
ATOM 881 C CA . PHE A 1 113 ? -4.461 10.545 13.169 1.00 94.81 113 PHE A CA 1
ATOM 882 C C . PHE A 1 113 ? -3.173 10.387 13.984 1.00 94.81 113 PHE A C 1
ATOM 884 O O . PHE A 1 113 ? -2.329 9.557 13.648 1.00 94.81 113 PHE A O 1
ATOM 891 N N . CYS A 1 114 ? -3.020 11.142 15.076 1.00 93.75 114 CYS A N 1
ATOM 892 C CA . CYS A 1 114 ? -1.851 11.019 15.943 1.00 93.75 114 CYS A CA 1
ATOM 893 C C . CYS A 1 114 ? -1.722 9.600 16.519 1.00 93.75 114 CYS A C 1
ATOM 895 O O . CYS A 1 114 ? -0.635 9.024 16.467 1.00 93.75 114 CYS A O 1
ATOM 897 N N . LYS A 1 115 ?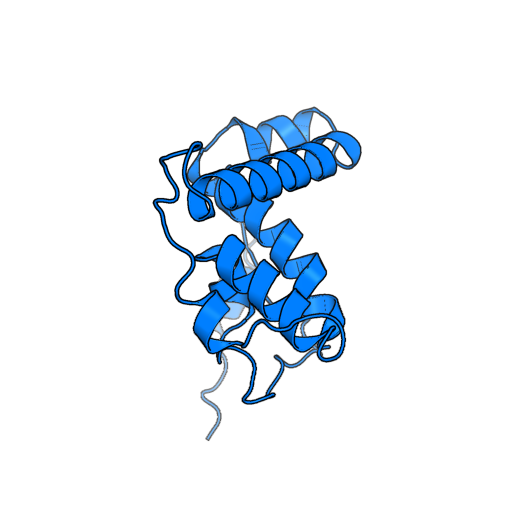 -2.828 9.012 16.991 1.00 91.31 115 LYS A N 1
ATOM 898 C CA . LYS A 1 115 ? -2.849 7.644 17.525 1.00 91.31 115 LYS A CA 1
ATOM 899 C C . LYS A 1 115 ? -2.433 6.607 16.474 1.00 91.31 115 LYS A C 1
ATOM 901 O O . LYS A 1 115 ? -1.584 5.768 16.743 1.00 91.31 115 LYS A O 1
ATOM 906 N N . LEU A 1 116 ? -2.991 6.671 15.265 1.00 93.62 116 LEU A N 1
ATOM 907 C CA . LEU A 1 116 ? -2.815 5.610 14.265 1.00 93.62 116 LEU A CA 1
ATOM 908 C C . LEU A 1 116 ? -1.584 5.795 13.362 1.00 93.62 116 LEU A C 1
ATOM 910 O O . LEU A 1 116 ? -0.981 4.810 12.949 1.00 93.62 116 LEU A O 1
ATOM 914 N N . PHE A 1 117 ? -1.192 7.035 13.051 1.00 95.62 117 PHE A N 1
ATOM 915 C CA . PHE A 1 117 ? -0.142 7.345 12.064 1.00 95.62 117 PHE A CA 1
ATOM 916 C C . PHE A 1 117 ? 1.138 7.941 12.669 1.00 95.62 117 PHE A C 1
ATOM 918 O O . PHE A 1 117 ? 2.110 8.154 11.930 1.00 95.62 117 PHE A O 1
ATOM 925 N N . ARG A 1 118 ? 1.154 8.265 13.972 1.00 94.75 118 ARG A N 1
ATOM 926 C CA . ARG A 1 118 ? 2.303 8.915 14.637 1.00 94.75 118 ARG A CA 1
ATOM 927 C C . ARG A 1 118 ? 2.788 8.231 15.918 1.00 94.75 118 ARG A C 1
ATOM 929 O O . ARG A 1 118 ? 3.914 8.510 16.310 1.00 94.75 118 ARG A O 1
ATOM 936 N N . GLN A 1 119 ? 2.001 7.353 16.542 1.00 92.94 119 GLN A N 1
ATOM 937 C CA . GLN A 1 119 ? 2.382 6.701 17.803 1.00 92.94 119 GLN A CA 1
ATOM 938 C C . GLN A 1 119 ? 3.369 5.539 17.615 1.00 92.94 119 GLN A C 1
ATOM 940 O O . GLN A 1 119 ? 4.377 5.485 18.312 1.00 92.94 119 GLN A O 1
ATOM 945 N N . ASP A 1 120 ? 3.099 4.635 16.669 1.00 95.06 120 ASP A N 1
ATOM 946 C CA . ASP A 1 120 ? 3.947 3.475 16.377 1.00 95.06 120 ASP A CA 1
ATOM 947 C C . ASP A 1 120 ? 4.244 3.372 14.875 1.00 95.06 120 ASP A C 1
ATOM 949 O O . ASP A 1 120 ? 3.370 3.571 14.026 1.00 95.06 120 ASP A O 1
ATOM 953 N N . ALA A 1 121 ? 5.499 3.070 14.537 1.00 94.50 121 ALA A N 1
ATOM 954 C CA . ALA A 1 121 ? 5.966 3.053 13.155 1.00 94.50 121 ALA A CA 1
ATOM 955 C C . ALA A 1 121 ? 5.386 1.887 12.333 1.00 94.50 121 ALA A C 1
ATOM 957 O O . ALA A 1 121 ? 5.084 2.076 11.148 1.00 94.50 121 ALA A O 1
ATOM 958 N N . MET A 1 122 ? 5.215 0.703 12.931 1.00 94.81 122 MET A N 1
ATOM 959 C CA . MET A 1 122 ? 4.608 -0.446 12.255 1.00 94.81 122 MET A CA 1
ATOM 960 C C . MET A 1 122 ? 3.110 -0.241 12.073 1.00 94.81 122 MET A C 1
ATOM 962 O O . MET A 1 122 ? 2.618 -0.416 10.959 1.00 94.81 122 MET A O 1
ATOM 966 N N . VAL A 1 123 ? 2.400 0.197 13.115 1.00 95.00 123 VAL A N 1
ATOM 967 C CA . VAL A 1 123 ? 0.961 0.497 13.041 1.00 95.00 123 VAL A CA 1
ATOM 968 C C . VAL A 1 123 ? 0.696 1.548 11.966 1.00 95.00 123 VAL A C 1
ATOM 970 O O . VAL A 1 123 ? -0.132 1.327 11.083 1.00 95.00 123 VAL A O 1
ATOM 973 N N . ALA A 1 124 ? 1.465 2.639 11.957 1.00 96.19 124 ALA A N 1
ATOM 974 C CA . ALA A 1 124 ? 1.340 3.674 10.938 1.00 96.19 124 ALA A CA 1
ATOM 975 C C . ALA A 1 124 ? 1.588 3.132 9.523 1.00 96.19 124 ALA A C 1
ATOM 977 O O . ALA A 1 124 ? 0.896 3.505 8.578 1.00 96.19 124 ALA A O 1
ATOM 978 N N . THR A 1 125 ? 2.559 2.231 9.364 1.00 96.38 125 THR A N 1
ATOM 979 C CA . THR A 1 125 ? 2.844 1.590 8.073 1.00 96.38 125 THR A CA 1
ATOM 980 C C . THR A 1 125 ? 1.693 0.695 7.623 1.00 96.38 125 THR A C 1
ATOM 982 O O . THR A 1 125 ? 1.257 0.808 6.479 1.00 96.38 125 THR A O 1
ATOM 985 N N . LEU A 1 126 ? 1.142 -0.125 8.520 1.00 96.94 126 LEU A N 1
ATOM 986 C CA . LEU A 1 126 ? -0.015 -0.967 8.223 1.00 96.94 126 LEU A CA 1
ATOM 987 C C . LEU A 1 126 ? -1.241 -0.134 7.847 1.00 96.94 126 LEU A C 1
ATOM 989 O O . LEU A 1 126 ? -1.888 -0.451 6.856 1.00 96.94 126 LEU A O 1
ATOM 993 N N . TYR A 1 127 ? -1.524 0.968 8.547 1.00 97.25 127 TYR A N 1
ATOM 994 C CA . TYR A 1 127 ? -2.641 1.849 8.195 1.00 97.25 127 TYR A CA 1
ATOM 995 C C . TYR A 1 127 ? -2.469 2.527 6.834 1.00 97.25 127 TYR A C 1
ATOM 997 O O . TYR A 1 127 ? -3.418 2.553 6.051 1.00 97.25 127 TYR A O 1
ATOM 1005 N N . ARG A 1 128 ? -1.272 3.035 6.503 1.00 97.25 128 ARG A N 1
ATOM 1006 C CA . ARG A 1 128 ? -0.998 3.572 5.155 1.00 97.25 128 ARG A CA 1
ATOM 1007 C C . ARG A 1 128 ? -1.256 2.517 4.084 1.00 97.25 128 ARG A C 1
ATOM 1009 O O . ARG A 1 128 ? -1.936 2.787 3.097 1.00 97.25 128 ARG A O 1
ATOM 1016 N N . ASN A 1 129 ? -0.752 1.307 4.303 1.00 97.31 129 ASN A N 1
ATOM 1017 C CA . ASN A 1 129 ? -0.896 0.214 3.351 1.00 97.31 129 ASN A CA 1
ATOM 1018 C C . ASN A 1 129 ? -2.345 -0.298 3.285 1.00 97.31 129 ASN A C 1
ATOM 1020 O O . ASN A 1 129 ? -2.802 -0.722 2.226 1.00 97.31 129 ASN A O 1
ATOM 1024 N N . TYR A 1 130 ? -3.097 -0.194 4.381 1.00 96.88 130 TYR A N 1
ATOM 1025 C CA . TYR A 1 130 ? -4.520 -0.507 4.428 1.00 96.88 130 TYR A CA 1
ATOM 1026 C C . TYR A 1 130 ? -5.356 0.480 3.605 1.00 96.88 130 TYR A C 1
ATOM 1028 O O . TYR A 1 130 ? -6.265 0.053 2.901 1.00 96.88 130 TYR A O 1
ATOM 1036 N N . LEU A 1 131 ? -5.021 1.777 3.598 1.00 96.06 131 LEU A N 1
ATOM 1037 C CA . LEU A 1 131 ? -5.680 2.746 2.705 1.00 96.06 131 LEU A CA 1
ATOM 1038 C C . LEU A 1 131 ? -5.486 2.381 1.226 1.00 96.06 131 LEU A C 1
ATOM 1040 O O . LEU A 1 131 ? -6.412 2.501 0.419 1.00 96.06 131 LEU A O 1
ATOM 1044 N N . LEU A 1 132 ? -4.295 1.894 0.866 1.00 95.75 132 LEU A N 1
ATOM 1045 C CA . LEU A 1 132 ? -4.055 1.350 -0.467 1.00 95.75 132 LEU A CA 1
ATOM 1046 C C . LEU A 1 132 ? -4.884 0.081 -0.710 1.00 95.75 132 LEU A C 1
ATOM 1048 O O . LEU A 1 132 ? -5.493 -0.040 -1.774 1.00 95.75 132 LEU A O 1
ATOM 1052 N N . ALA A 1 133 ? -4.908 -0.844 0.254 1.00 95.31 133 ALA A N 1
ATOM 1053 C CA . ALA A 1 133 ? -5.670 -2.084 0.162 1.00 95.31 133 ALA A CA 1
ATOM 1054 C C . ALA A 1 133 ? -7.158 -1.800 -0.082 1.00 95.31 133 ALA A C 1
ATOM 1056 O O . ALA A 1 133 ? -7.714 -2.310 -1.050 1.00 95.31 133 ALA A O 1
ATOM 1057 N N . ASP A 1 134 ? -7.768 -0.900 0.692 1.00 93.56 134 ASP A N 1
ATOM 1058 C CA . ASP A 1 134 ? -9.152 -0.451 0.505 1.00 93.56 134 ASP A CA 1
ATOM 1059 C C . ASP A 1 134 ? -9.385 0.080 -0.921 1.00 93.56 134 ASP A C 1
ATOM 1061 O O . ASP A 1 134 ? -10.317 -0.330 -1.616 1.00 93.56 134 ASP A O 1
ATOM 1065 N N . ARG A 1 135 ? -8.481 0.924 -1.436 1.00 93.88 135 ARG A N 1
ATOM 1066 C CA . ARG A 1 135 ? -8.594 1.476 -2.795 1.00 93.88 135 ARG A CA 1
ATOM 1067 C C . ARG A 1 135 ? -8.434 0.428 -3.902 1.00 93.88 135 ARG A C 1
ATOM 1069 O O . ARG A 1 135 ? -9.041 0.583 -4.971 1.00 93.88 135 ARG A O 1
ATOM 1076 N N . VAL A 1 136 ? -7.570 -0.567 -3.704 1.00 93.38 136 VAL A N 1
ATOM 1077 C CA . VAL A 1 136 ? -7.272 -1.628 -4.677 1.00 93.38 136 VAL A CA 1
ATOM 1078 C C . VAL A 1 136 ? -8.365 -2.691 -4.666 1.00 93.38 136 VAL A C 1
ATOM 1080 O O . VAL A 1 136 ? -8.891 -3.016 -5.728 1.00 93.38 136 VAL A O 1
ATOM 1083 N N . MET A 1 137 ? -8.737 -3.192 -3.490 1.00 91.56 137 MET A N 1
ATOM 1084 C CA . MET A 1 137 ? -9.676 -4.301 -3.327 1.00 91.56 137 MET A CA 1
ATOM 1085 C C . MET A 1 137 ? -11.090 -3.950 -3.780 1.00 91.56 137 MET A C 1
ATOM 1087 O O . MET A 1 137 ? -11.717 -4.776 -4.432 1.00 91.56 137 MET A O 1
ATOM 1091 N N . ARG A 1 138 ? -11.530 -2.693 -3.612 1.00 90.25 138 ARG A N 1
ATOM 1092 C CA . ARG A 1 138 ? -12.819 -2.194 -4.141 1.00 90.25 138 ARG A CA 1
ATOM 1093 C C . ARG A 1 138 ? -13.019 -2.382 -5.650 1.00 90.25 138 ARG A C 1
ATOM 1095 O O . ARG A 1 138 ? -14.115 -2.159 -6.146 1.00 90.25 138 ARG A O 1
ATOM 1102 N N . HIS A 1 139 ? -11.966 -2.696 -6.408 1.00 88.69 139 HIS A N 1
ATOM 1103 C CA . HIS A 1 139 ? -12.072 -2.946 -7.854 1.00 88.69 139 HIS A CA 1
ATOM 1104 C C . HIS A 1 139 ? -12.367 -4.407 -8.183 1.00 88.69 139 HIS A C 1
ATOM 1106 O O . HIS A 1 139 ? -12.655 -4.708 -9.337 1.00 88.69 139 HIS A O 1
ATOM 1112 N N . TYR A 1 140 ? -12.274 -5.297 -7.197 1.00 84.62 140 TYR A N 1
ATOM 1113 C CA . TYR A 1 140 ? -12.318 -6.738 -7.405 1.00 84.62 140 TYR A CA 1
ATOM 1114 C C . TYR A 1 140 ? -13.439 -7.451 -6.632 1.00 84.62 140 TYR A C 1
ATOM 1116 O O . TYR A 1 140 ? -13.602 -8.652 -6.836 1.00 84.62 140 TYR A O 1
ATOM 1124 N N . GLY A 1 141 ? -14.228 -6.738 -5.817 1.00 64.81 141 GLY A N 1
ATOM 1125 C CA . GLY A 1 141 ? -15.418 -7.264 -5.131 1.00 64.81 141 GLY A CA 1
ATOM 1126 C C . GLY A 1 141 ? -15.434 -6.962 -3.645 1.00 64.81 141 GLY A C 1
ATOM 1127 O O . GLY A 1 141 ? -16.139 -7.706 -2.929 1.00 64.81 141 GLY A O 1
#